Protein AF-A0A2V9WY66-F1 (afdb_monomer_lite)

Secondary structure (DSSP, 8-state):
--STTTTHHHHHGGG-----------PPPPHHHHHHHHH-HHHHHHHHHHHHHHHTTPPP---GGG-SSHHHHHHHHHHHHHHHHHHHHHHHHHHS-S-S--

Foldseek 3Di:
DPVVVVVVVVVVVVPDDDDDDPDPDPDPQDPVNVVVLVPQPLLQQLLVVLLVCLVVVHDDDQPLVVDDDPVSSVSSPNNNVVNNVVNVVVVVVVPDPPPPDD

Structure (mmCIF, N/CA/C/O backbone):
data_AF-A0A2V9WY66-F1
#
_entry.id   AF-A0A2V9WY66-F1
#
loop_
_atom_site.group_PDB
_atom_site.id
_atom_site.type_symbol
_atom_site.label_atom_id
_atom_site.label_alt_id
_atom_site.label_comp_id
_atom_site.label_asym_id
_atom_site.label_entity_id
_atom_site.label_seq_id
_atom_site.pdbx_PDB_ins_code
_atom_site.Cartn_x
_atom_site.Cartn_y
_atom_site.Cartn_z
_atom_site.occupancy
_atom_site.B_iso_or_equiv
_atom_site.auth_seq_id
_atom_site.auth_comp_id
_atom_site.auth_asym_id
_atom_site.auth_atom_id
_atom_site.pdbx_PDB_model_num
ATOM 1 N N . MET A 1 1 ? -25.446 -36.650 -15.599 1.00 51.56 1 MET A N 1
ATOM 2 C CA . MET A 1 1 ? -24.555 -35.800 -14.778 1.00 51.56 1 MET A CA 1
ATOM 3 C C . MET A 1 1 ? -23.085 -35.973 -15.192 1.00 51.56 1 MET A C 1
ATOM 5 O O . MET A 1 1 ? -22.317 -36.588 -14.477 1.00 51.56 1 MET A O 1
ATOM 9 N N . LYS A 1 2 ? -22.694 -35.490 -16.382 1.00 47.44 2 LYS A N 1
ATOM 10 C CA . LYS A 1 2 ? -21.293 -35.531 -16.880 1.00 47.44 2 LYS A CA 1
ATOM 11 C C . LYS A 1 2 ? -20.842 -34.230 -17.572 1.00 47.44 2 LYS A C 1
ATOM 13 O O . LYS A 1 2 ? -19.680 -34.079 -17.905 1.00 47.44 2 LYS A O 1
ATOM 18 N N . ARG A 1 3 ? -21.762 -33.274 -17.752 1.00 51.31 3 ARG A N 1
ATOM 19 C CA . ARG A 1 3 ? -21.554 -31.998 -18.471 1.00 51.31 3 ARG A CA 1
ATOM 20 C C . ARG A 1 3 ? -21.228 -30.835 -17.530 1.00 51.31 3 ARG A C 1
ATOM 22 O O . ARG A 1 3 ? -20.717 -29.815 -17.958 1.00 51.31 3 ARG A O 1
ATOM 29 N N . LEU A 1 4 ? -21.517 -31.016 -16.239 1.00 50.62 4 LEU A N 1
ATOM 30 C CA . LEU A 1 4 ? -21.264 -30.028 -15.189 1.00 50.62 4 LEU A CA 1
ATOM 31 C C . LEU A 1 4 ? -19.793 -30.029 -14.734 1.00 50.62 4 LEU A C 1
ATOM 33 O O . LEU A 1 4 ? -19.335 -29.078 -14.116 1.00 50.62 4 LEU A O 1
ATOM 37 N N . SER A 1 5 ? -19.044 -31.081 -15.084 1.00 54.44 5 SER A N 1
ATOM 38 C CA . SER A 1 5 ? -17.638 -31.257 -14.707 1.00 54.44 5 SER A CA 1
ATOM 39 C C . SER A 1 5 ? -16.678 -30.357 -15.490 1.00 54.44 5 SER A C 1
ATOM 41 O O . SER A 1 5 ? -15.550 -30.171 -15.051 1.00 54.44 5 SER A O 1
ATOM 43 N N . TRP A 1 6 ? -17.095 -29.799 -16.631 1.00 54.22 6 T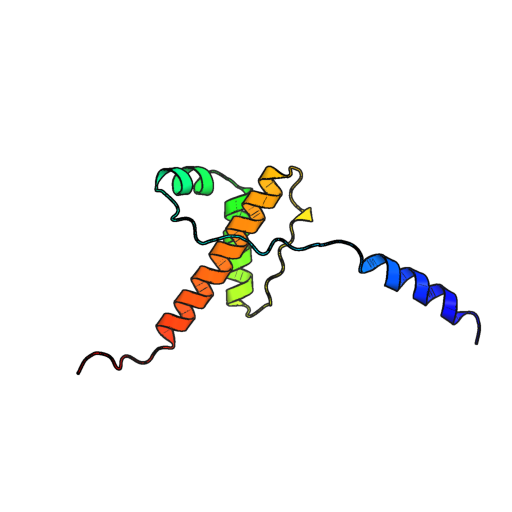RP A N 1
ATOM 44 C CA . TRP A 1 6 ? -16.230 -28.945 -17.457 1.00 54.22 6 TRP A CA 1
ATOM 45 C C . TRP A 1 6 ? -16.106 -27.511 -16.933 1.00 54.22 6 TRP A C 1
ATOM 47 O O . TRP A 1 6 ? -15.073 -26.880 -17.126 1.00 54.22 6 TRP A O 1
ATOM 57 N N . PHE A 1 7 ? -17.108 -27.006 -16.208 1.00 49.72 7 PHE A N 1
ATOM 58 C CA . PHE A 1 7 ? -17.061 -25.649 -15.652 1.00 49.72 7 PHE A CA 1
ATOM 59 C C . PHE A 1 7 ? -16.209 -25.548 -14.377 1.00 49.72 7 PHE A C 1
ATOM 61 O O . PHE A 1 7 ? -15.728 -24.467 -14.045 1.00 49.72 7 PHE A O 1
ATOM 68 N N . ALA A 1 8 ? -15.964 -26.667 -13.688 1.00 51.16 8 ALA A N 1
ATOM 69 C CA . ALA A 1 8 ? -15.150 -26.692 -12.473 1.00 51.16 8 ALA A CA 1
ATOM 70 C C . ALA A 1 8 ? -13.659 -26.406 -12.748 1.00 51.16 8 ALA A C 1
ATOM 72 O O . ALA A 1 8 ? -12.982 -25.812 -11.910 1.00 51.16 8 ALA A O 1
ATOM 73 N N . SER A 1 9 ? -13.152 -26.756 -13.935 1.00 52.25 9 SER A N 1
ATOM 74 C CA . SER A 1 9 ? -11.739 -26.551 -14.283 1.00 52.25 9 SER A CA 1
ATOM 75 C C . SER A 1 9 ? -11.376 -25.085 -14.548 1.00 52.25 9 SER A C 1
ATOM 77 O O . SER A 1 9 ? -10.221 -24.712 -14.365 1.00 52.25 9 SER A O 1
ATOM 79 N N . VAL A 1 10 ? -12.341 -24.233 -14.915 1.00 54.19 10 VAL A N 1
ATOM 80 C CA . VAL A 1 10 ? -12.084 -22.801 -15.170 1.00 54.19 10 VAL A CA 1
ATOM 81 C C . VAL A 1 10 ? -11.978 -22.008 -13.862 1.00 54.19 10 VAL A C 1
ATOM 83 O O . VAL A 1 10 ? -11.169 -21.090 -13.760 1.00 54.19 10 VAL A O 1
ATOM 86 N N . ILE A 1 11 ? -12.731 -22.394 -12.827 1.00 54.34 11 ILE A N 1
ATOM 87 C CA . ILE A 1 11 ? -12.726 -21.698 -11.527 1.00 54.34 11 ILE A CA 1
ATOM 88 C C . ILE A 1 11 ? -11.428 -21.980 -10.749 1.00 54.34 11 ILE A C 1
ATOM 90 O O . ILE A 1 11 ? -10.918 -21.102 -10.056 1.00 54.34 11 ILE A O 1
ATOM 94 N N . ALA A 1 12 ? -10.841 -23.170 -10.910 1.00 53.72 12 ALA A N 1
ATOM 95 C CA . ALA A 1 12 ? -9.612 -23.553 -10.214 1.00 53.72 12 ALA A CA 1
ATOM 96 C C . ALA A 1 12 ? -8.349 -22.827 -10.723 1.00 53.72 12 ALA A C 1
ATOM 98 O O . ALA A 1 12 ? -7.385 -22.690 -9.972 1.00 53.72 12 ALA A O 1
ATOM 99 N N . LEU A 1 13 ? -8.347 -22.316 -11.962 1.00 50.03 13 LEU A N 1
ATOM 100 C CA . LEU A 1 13 ? -7.177 -21.640 -12.541 1.00 50.03 13 LEU A CA 1
ATOM 101 C C . LEU A 1 13 ? -7.091 -20.140 -12.185 1.00 50.03 13 LEU A C 1
ATOM 103 O O . LEU A 1 13 ? -6.052 -19.523 -12.392 1.00 50.03 13 LEU A O 1
ATOM 107 N N . ALA A 1 14 ? -8.147 -19.549 -11.615 1.00 50.34 14 ALA A N 1
ATOM 108 C CA . ALA A 1 14 ? -8.180 -18.127 -11.248 1.00 50.34 14 ALA A CA 1
ATOM 109 C C . ALA A 1 14 ? -7.698 -17.829 -9.810 1.00 50.34 14 ALA A C 1
ATOM 111 O O . ALA A 1 14 ? -7.670 -16.671 -9.398 1.00 50.34 14 ALA A O 1
ATOM 112 N N . LEU A 1 15 ? -7.318 -18.855 -9.038 1.00 55.47 15 LEU A N 1
ATOM 113 C CA . LEU A 1 15 ? -6.879 -18.727 -7.637 1.00 55.47 15 LEU A CA 1
ATOM 114 C C . LEU A 1 15 ? -5.356 -18.849 -7.456 1.00 55.47 15 LEU A C 1
ATOM 116 O O . LEU A 1 15 ? -4.854 -18.835 -6.332 1.00 55.47 15 LEU A O 1
ATOM 120 N N . GLY A 1 16 ? -4.608 -18.958 -8.554 1.00 51.81 16 GLY A N 1
ATOM 121 C CA . GLY A 1 16 ? -3.156 -19.059 -8.533 1.00 51.81 16 GLY A CA 1
ATOM 122 C C . GLY A 1 16 ? -2.473 -17.698 -8.639 1.00 51.81 16 GLY A C 1
ATOM 123 O O . GLY A 1 16 ? -2.725 -16.948 -9.571 1.00 51.81 16 GLY A O 1
ATOM 124 N N . MET A 1 17 ? -1.526 -17.455 -7.733 1.00 55.50 17 MET A N 1
ATOM 125 C CA . MET A 1 17 ? -0.487 -16.414 -7.777 1.00 55.50 17 MET A CA 1
ATOM 126 C C . MET A 1 17 ? -0.857 -15.010 -7.281 1.00 55.50 17 MET A C 1
ATOM 128 O O . MET A 1 17 ? -1.164 -14.076 -8.016 1.00 55.50 17 MET A O 1
ATOM 132 N N . GLY A 1 18 ? -0.616 -14.843 -5.981 1.00 45.59 18 GLY A N 1
ATOM 133 C CA . GLY A 1 18 ? -0.298 -13.570 -5.351 1.00 45.59 18 GLY A CA 1
ATOM 134 C C . GLY A 1 18 ? 0.427 -13.798 -4.030 1.00 45.59 18 GLY A C 1
ATOM 135 O O . GLY A 1 18 ? -0.072 -13.409 -2.983 1.00 45.59 18 GLY A O 1
ATO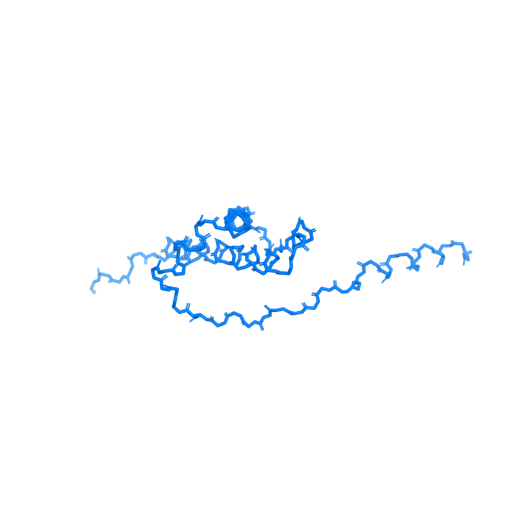M 136 N N . THR A 1 19 ? 1.563 -14.494 -4.088 1.00 52.47 19 THR A N 1
ATOM 137 C CA . THR A 1 19 ? 2.451 -14.814 -2.965 1.00 52.47 19 THR A CA 1
ATOM 138 C C . THR A 1 19 ? 2.843 -13.598 -2.124 1.00 52.47 19 THR A C 1
ATOM 140 O O . THR A 1 19 ? 2.981 -12.475 -2.616 1.00 52.47 19 THR A O 1
ATOM 143 N N . ALA A 1 20 ? 3.026 -13.908 -0.841 1.00 54.94 20 ALA A N 1
ATOM 144 C CA . ALA A 1 20 ? 3.489 -13.110 0.281 1.00 54.94 20 ALA A CA 1
ATOM 145 C C . ALA A 1 20 ? 4.395 -11.912 -0.044 1.00 54.94 20 ALA A C 1
ATOM 147 O O . ALA A 1 20 ? 5.392 -12.007 -0.757 1.00 54.94 20 ALA A O 1
ATOM 148 N N . SER A 1 21 ? 4.112 -10.795 0.618 1.00 44.16 21 SER A N 1
ATOM 149 C CA . SER A 1 21 ? 5.128 -9.808 0.989 1.00 44.16 21 SER A CA 1
ATOM 150 C C . SER A 1 21 ? 4.799 -9.282 2.384 1.00 44.16 21 SER A C 1
ATOM 152 O O . SER A 1 21 ? 4.547 -8.104 2.586 1.00 44.16 21 SER A O 1
ATOM 154 N N . MET A 1 22 ? 4.742 -10.190 3.360 1.00 52.84 22 MET A N 1
ATOM 155 C CA . MET A 1 22 ? 4.857 -9.810 4.765 1.00 52.84 22 MET A CA 1
ATOM 156 C C . MET A 1 22 ? 6.345 -9.758 5.080 1.00 52.84 22 MET A C 1
ATOM 158 O O . MET A 1 22 ? 6.940 -10.808 5.278 1.00 52.84 22 MET A O 1
ATOM 162 N N . LEU A 1 23 ? 6.933 -8.562 5.026 1.00 50.12 23 LEU A N 1
ATOM 163 C CA . LEU A 1 23 ? 8.135 -8.141 5.766 1.00 50.12 23 LEU A CA 1
ATOM 164 C C . LEU A 1 23 ? 8.452 -6.677 5.396 1.00 50.12 23 LEU A C 1
ATOM 166 O O . LEU A 1 23 ? 9.529 -6.353 4.908 1.00 50.12 23 LEU A O 1
ATOM 170 N N . HIS A 1 24 ? 7.510 -5.762 5.633 1.00 49.81 24 HIS A N 1
ATOM 171 C CA . HIS A 1 24 ? 7.871 -4.355 5.820 1.00 49.81 24 HIS A CA 1
ATOM 172 C C . HIS A 1 24 ? 8.062 -4.139 7.316 1.00 49.81 24 HIS A C 1
ATOM 174 O O . HIS A 1 24 ? 7.114 -3.847 8.042 1.00 49.81 24 HIS A O 1
ATOM 180 N N . GLY A 1 25 ? 9.293 -4.381 7.774 1.00 47.16 25 GLY A N 1
ATOM 181 C CA . GLY A 1 25 ? 9.739 -3.911 9.078 1.00 47.16 25 GLY A CA 1
ATOM 182 C C . GLY A 1 25 ? 9.622 -2.393 9.122 1.00 47.16 25 GLY A C 1
ATOM 183 O O . GLY A 1 25 ? 9.903 -1.731 8.119 1.00 47.16 25 GLY A O 1
ATOM 184 N N . ASP A 1 26 ? 9.181 -1.868 10.263 1.00 50.09 26 ASP A N 1
ATOM 185 C CA . ASP A 1 26 ? 9.036 -0.438 10.525 1.00 50.09 26 ASP A CA 1
ATOM 186 C C . ASP A 1 26 ? 10.405 0.247 10.430 1.00 50.09 26 ASP A C 1
ATOM 188 O O . ASP A 1 26 ? 11.117 0.448 11.413 1.00 50.09 26 ASP A O 1
ATOM 192 N N . ARG A 1 27 ? 10.825 0.569 9.205 1.00 58.41 27 ARG A N 1
ATOM 193 C CA . ARG A 1 27 ? 11.962 1.448 8.975 1.00 58.41 27 ARG A CA 1
ATOM 194 C C . ARG A 1 27 ? 11.502 2.871 9.282 1.00 58.41 27 ARG A C 1
ATOM 196 O O . ARG A 1 27 ? 10.509 3.308 8.695 1.00 58.41 27 ARG A O 1
ATOM 203 N N . PRO A 1 28 ? 12.204 3.609 10.157 1.00 56.91 28 PRO A N 1
ATOM 204 C CA . PRO A 1 28 ? 11.905 5.014 10.374 1.00 56.91 28 PRO A CA 1
ATOM 205 C C . PRO A 1 28 ? 12.097 5.763 9.051 1.00 56.91 28 PRO A C 1
ATOM 207 O O . PRO A 1 28 ? 13.191 5.788 8.490 1.00 56.91 28 PRO A O 1
ATOM 210 N N . VAL A 1 29 ? 11.007 6.324 8.526 1.00 61.34 29 VAL A N 1
ATOM 211 C CA . VAL A 1 29 ? 11.004 7.073 7.265 1.00 61.34 29 VAL A CA 1
ATOM 212 C C . VAL A 1 29 ? 11.716 8.404 7.500 1.00 61.34 29 VAL A C 1
ATOM 214 O O . VAL A 1 29 ? 11.266 9.208 8.319 1.00 61.34 29 VAL A O 1
ATOM 217 N N . THR A 1 30 ? 1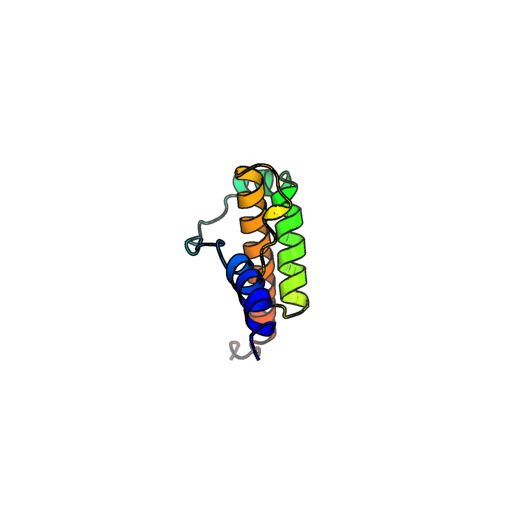2.830 8.653 6.808 1.00 69.62 30 THR A N 1
ATOM 218 C CA . THR A 1 30 ? 13.568 9.917 6.961 1.00 69.62 30 THR A CA 1
ATOM 219 C C . THR A 1 30 ? 12.880 11.055 6.200 1.00 69.62 30 THR A C 1
ATOM 221 O O . THR A 1 30 ? 12.078 10.834 5.291 1.00 69.62 30 THR A O 1
ATOM 224 N N . ALA A 1 31 ? 13.199 12.312 6.530 1.00 63.84 31 ALA A N 1
ATOM 225 C CA . ALA A 1 31 ? 12.647 13.478 5.830 1.00 63.84 31 ALA A CA 1
ATOM 226 C C . ALA A 1 31 ? 12.897 13.436 4.307 1.00 63.84 31 ALA A C 1
ATOM 228 O O . ALA A 1 31 ? 12.030 13.827 3.529 1.00 63.84 31 ALA A O 1
ATOM 229 N N . LYS A 1 32 ? 14.042 12.895 3.873 1.00 62.09 32 LYS A N 1
ATOM 230 C CA . LYS A 1 32 ? 14.387 12.730 2.453 1.00 62.09 32 LYS A CA 1
ATOM 231 C C . LYS A 1 32 ? 13.520 11.670 1.765 1.00 62.09 32 LYS A C 1
ATOM 233 O O . LYS A 1 32 ? 13.080 11.884 0.637 1.00 62.09 32 LYS A O 1
ATOM 238 N N . ASP A 1 33 ? 13.217 10.578 2.465 1.00 64.75 33 ASP A N 1
ATOM 239 C CA . ASP A 1 33 ? 12.332 9.521 1.963 1.00 64.75 33 ASP A CA 1
ATOM 240 C C . ASP A 1 33 ? 10.896 10.031 1.807 1.00 64.75 33 ASP A C 1
ATOM 242 O O . ASP A 1 33 ? 10.236 9.716 0.820 1.00 64.75 33 ASP A O 1
ATOM 246 N N . ASN A 1 34 ? 10.434 10.889 2.724 1.00 68.56 34 ASN A N 1
ATOM 247 C CA . ASN A 1 34 ? 9.114 11.517 2.629 1.00 68.56 34 ASN A CA 1
ATOM 248 C C . ASN A 1 34 ? 8.988 12.426 1.391 1.00 68.56 34 ASN A C 1
ATOM 250 O O . ASN A 1 34 ? 7.951 12.405 0.727 1.00 68.56 34 ASN A O 1
ATOM 254 N N . VAL A 1 35 ? 10.029 13.192 1.036 1.00 72.19 35 VAL A N 1
ATOM 255 C CA . VAL A 1 35 ? 10.014 14.051 -0.168 1.00 72.19 35 VAL A CA 1
ATOM 256 C C . VAL A 1 35 ? 9.970 13.207 -1.445 1.00 72.19 35 VAL A C 1
ATOM 258 O O . VAL A 1 35 ? 9.145 13.465 -2.322 1.00 72.19 35 VAL A O 1
ATOM 261 N N . ALA A 1 36 ? 10.794 12.158 -1.533 1.00 73.94 36 ALA A N 1
ATOM 262 C CA . ALA A 1 36 ? 10.801 11.248 -2.680 1.00 73.94 36 ALA A CA 1
ATOM 263 C C . ALA A 1 36 ? 9.471 10.482 -2.829 1.00 73.94 36 ALA A C 1
ATOM 265 O O . ALA A 1 36 ? 8.957 10.337 -3.937 1.00 73.94 36 ALA A O 1
ATOM 266 N N . GLN A 1 37 ? 8.875 10.048 -1.715 1.00 76.00 37 GLN A N 1
ATOM 267 C CA . GLN A 1 37 ? 7.558 9.402 -1.690 1.00 76.00 37 GLN A CA 1
ATOM 268 C C . GLN A 1 37 ? 6.432 10.360 -2.105 1.00 76.00 37 GLN A C 1
ATOM 270 O O . GLN A 1 37 ? 5.531 9.964 -2.839 1.00 76.00 37 GLN A O 1
ATOM 275 N N . THR A 1 38 ? 6.497 11.632 -1.697 1.00 73.38 38 THR A N 1
ATOM 276 C CA . THR A 1 38 ? 5.492 12.650 -2.057 1.00 73.38 38 THR A CA 1
ATOM 277 C C . THR A 1 38 ? 5.509 12.978 -3.553 1.00 73.38 38 THR A C 1
ATOM 279 O O . THR A 1 38 ? 4.462 13.262 -4.136 1.00 73.38 38 THR A O 1
ATOM 282 N N . ALA A 1 39 ? 6.677 12.904 -4.195 1.00 82.94 39 ALA A N 1
ATOM 283 C CA . ALA A 1 39 ? 6.816 13.084 -5.640 1.00 82.94 39 ALA A CA 1
ATOM 284 C C . ALA A 1 39 ? 6.412 11.838 -6.457 1.00 82.94 39 ALA A C 1
ATOM 286 O O . ALA A 1 39 ? 6.180 11.943 -7.660 1.00 82.94 39 ALA A O 1
ATOM 287 N N . ASN A 1 40 ? 6.304 10.665 -5.827 1.00 88.31 40 ASN A N 1
ATOM 288 C CA . ASN A 1 40 ? 5.972 9.411 -6.495 1.00 88.31 40 ASN A CA 1
ATOM 289 C C . ASN A 1 40 ? 4.444 9.240 -6.627 1.00 88.31 40 ASN A C 1
ATOM 291 O O . ASN A 1 40 ? 3.728 9.056 -5.639 1.00 88.31 40 ASN A O 1
ATOM 295 N N . GLY A 1 41 ? 3.940 9.276 -7.866 1.00 92.69 41 GLY A N 1
ATOM 296 C CA . GLY A 1 41 ? 2.508 9.139 -8.160 1.00 92.69 41 GLY A CA 1
ATOM 297 C C . GLY A 1 41 ? 1.918 7.802 -7.702 1.00 92.69 41 GLY A C 1
ATOM 298 O O . GLY A 1 41 ? 0.853 7.782 -7.089 1.00 92.69 41 GLY A O 1
ATOM 299 N N . ALA A 1 42 ? 2.644 6.697 -7.899 1.00 94.38 42 ALA A N 1
ATOM 300 C CA . ALA A 1 42 ? 2.198 5.377 -7.469 1.00 94.38 42 ALA A CA 1
ATOM 301 C C . ALA A 1 42 ? 2.065 5.290 -5.946 1.00 94.38 42 ALA A C 1
ATOM 303 O O . ALA A 1 42 ? 1.070 4.774 -5.434 1.00 94.38 42 ALA A O 1
ATOM 304 N N . PHE A 1 43 ? 3.027 5.856 -5.213 1.00 94.62 43 PHE A N 1
ATOM 305 C CA . PHE A 1 43 ? 2.966 5.929 -3.755 1.00 94.62 43 PHE A CA 1
ATOM 306 C C . PHE A 1 43 ? 1.751 6.727 -3.268 1.00 94.62 43 PHE A C 1
ATOM 308 O O . PHE A 1 43 ? 1.019 6.259 -2.396 1.00 94.62 43 PHE A O 1
ATOM 315 N N . ARG A 1 44 ? 1.503 7.907 -3.847 1.00 94.38 44 ARG A N 1
ATOM 316 C CA . ARG A 1 44 ? 0.363 8.760 -3.478 1.00 94.38 44 ARG A CA 1
ATOM 317 C C . ARG A 1 44 ? -0.984 8.087 -3.718 1.00 94.38 44 ARG A C 1
ATOM 319 O O . ARG A 1 44 ? -1.855 8.138 -2.851 1.00 94.38 44 ARG A O 1
ATOM 326 N N . ASP A 1 45 ? -1.142 7.448 -4.870 1.00 94.88 45 ASP A N 1
ATOM 327 C CA . ASP A 1 45 ? -2.365 6.721 -5.205 1.00 94.88 45 ASP A CA 1
ATOM 328 C C . ASP A 1 45 ? -2.577 5.541 -4.254 1.00 94.88 45 ASP A C 1
ATOM 330 O O . ASP A 1 45 ? -3.692 5.307 -3.781 1.00 94.88 45 ASP A O 1
ATOM 334 N N . GLY A 1 46 ? -1.493 4.832 -3.923 1.00 95.44 46 GLY A N 1
ATOM 335 C CA . GLY A 1 46 ? -1.490 3.799 -2.895 1.00 95.44 46 GLY A CA 1
ATOM 336 C C . GLY A 1 46 ? -1.989 4.348 -1.566 1.00 95.44 46 GLY A C 1
ATOM 337 O O . GLY A 1 46 ? -2.963 3.831 -1.024 1.00 95.44 46 GLY A O 1
ATOM 338 N N . LEU A 1 47 ? -1.376 5.430 -1.080 1.00 96.19 47 LEU A N 1
ATOM 339 C CA . LEU A 1 47 ? -1.707 6.082 0.189 1.00 96.19 47 LEU A CA 1
ATOM 340 C C . LEU A 1 47 ? -3.190 6.446 0.286 1.00 96.19 47 LEU A C 1
ATOM 342 O O . LEU A 1 47 ? -3.845 6.125 1.281 1.00 96.19 47 LEU A O 1
ATOM 346 N N . TYR A 1 48 ? -3.732 7.057 -0.768 1.00 95.62 48 TYR A N 1
ATOM 347 C CA . TYR A 1 48 ? -5.142 7.423 -0.832 1.00 95.62 48 TYR A CA 1
ATOM 348 C C . TYR A 1 48 ? -6.061 6.196 -0.789 1.00 95.62 48 TYR A C 1
ATOM 350 O O . TYR A 1 48 ? -6.977 6.135 0.032 1.00 95.62 48 TYR A O 1
ATOM 358 N N . LEU A 1 49 ? -5.807 5.191 -1.634 1.00 96.12 49 LEU A N 1
ATOM 359 C CA . LEU A 1 49 ? -6.648 3.992 -1.691 1.00 96.12 49 LEU A CA 1
ATOM 360 C C . LEU A 1 49 ? -6.553 3.144 -0.417 1.00 96.12 49 LEU A C 1
ATOM 362 O O . LEU A 1 49 ? -7.556 2.565 -0.001 1.00 96.12 49 LEU A O 1
ATOM 366 N N . GLY A 1 50 ? -5.382 3.101 0.220 1.00 95.94 50 GLY A N 1
ATOM 367 C CA . GLY A 1 50 ? -5.176 2.441 1.507 1.00 95.94 50 GLY A CA 1
ATOM 368 C C . GLY A 1 50 ? -6.003 3.081 2.615 1.00 95.94 50 GLY A C 1
ATOM 369 O O . GLY A 1 50 ? -6.738 2.384 3.318 1.00 95.94 50 GLY A O 1
ATOM 370 N N . ARG A 1 51 ? -5.958 4.417 2.721 1.00 96.56 51 ARG A N 1
ATOM 371 C CA . ARG A 1 51 ? -6.805 5.164 3.659 1.00 96.56 51 ARG A CA 1
ATOM 372 C C . ARG A 1 51 ? -8.288 4.931 3.363 1.00 96.56 51 ARG A C 1
ATOM 374 O O . ARG A 1 51 ? -9.023 4.572 4.274 1.00 96.56 51 ARG A O 1
ATOM 381 N N . LEU A 1 52 ? -8.717 5.044 2.106 1.00 96.56 52 LEU A N 1
ATOM 382 C CA . LEU A 1 52 ? -10.118 4.848 1.715 1.00 96.56 52 LEU A CA 1
ATOM 383 C C . LEU A 1 52 ? -10.634 3.435 2.043 1.00 96.56 52 LEU A C 1
ATOM 385 O O . LEU A 1 52 ? -11.784 3.264 2.452 1.00 96.56 52 LEU A O 1
ATOM 389 N N . ALA A 1 53 ? -9.799 2.408 1.875 1.00 95.75 53 ALA A N 1
ATOM 390 C CA . ALA A 1 53 ? -10.151 1.043 2.252 1.00 95.75 53 ALA A CA 1
ATOM 391 C C . ALA A 1 53 ? -10.352 0.908 3.768 1.00 95.75 53 ALA A C 1
ATOM 393 O O . ALA A 1 53 ? -11.360 0.344 4.197 1.00 95.75 53 ALA A O 1
ATOM 394 N N . ALA A 1 54 ? -9.445 1.477 4.570 1.00 95.31 54 ALA A N 1
ATOM 395 C CA . ALA A 1 54 ? -9.588 1.508 6.023 1.00 95.31 54 ALA A CA 1
ATOM 396 C C . ALA A 1 54 ? -10.827 2.313 6.450 1.00 95.31 54 ALA A C 1
ATOM 398 O O . ALA A 1 54 ? -11.572 1.875 7.329 1.00 95.31 54 ALA A O 1
ATOM 399 N N . GLU A 1 55 ? -11.105 3.447 5.797 1.00 95.25 55 GLU A N 1
ATOM 400 C CA . GLU A 1 55 ? -12.286 4.279 6.056 1.00 95.25 55 GLU A CA 1
ATOM 401 C C . GLU A 1 55 ? -13.568 3.464 5.903 1.00 95.25 55 GLU A C 1
ATOM 403 O O . GLU A 1 55 ? -14.417 3.475 6.794 1.00 95.25 55 GLU A O 1
ATOM 408 N N . ARG A 1 56 ? -13.652 2.685 4.822 1.00 95.25 56 ARG A N 1
ATOM 409 C CA . ARG A 1 56 ? -14.793 1.821 4.498 1.00 95.25 56 ARG A CA 1
ATOM 410 C C . ARG A 1 56 ? -14.831 0.505 5.284 1.00 95.25 56 ARG A C 1
ATOM 412 O O . ARG A 1 56 ? -15.753 -0.276 5.077 1.00 95.25 56 ARG A O 1
ATOM 419 N N . GLY A 1 57 ? -13.841 0.228 6.137 1.00 92.94 57 GLY A N 1
ATOM 420 C CA . GLY A 1 57 ? -13.742 -1.039 6.872 1.00 92.94 57 GLY A CA 1
ATOM 421 C C . GLY A 1 57 ? -13.512 -2.256 5.969 1.00 92.94 57 GLY A C 1
ATOM 422 O O . GLY A 1 57 ? -13.855 -3.378 6.333 1.00 92.94 57 GLY A O 1
ATOM 423 N N . ILE A 1 58 ? -12.963 -2.045 4.770 1.00 92.00 58 ILE A N 1
ATOM 424 C CA . ILE A 1 58 ? -12.681 -3.109 3.806 1.00 92.00 58 ILE A CA 1
ATOM 425 C C . ILE A 1 58 ? -11.334 -3.737 4.163 1.00 92.00 58 ILE A C 1
ATOM 427 O O . ILE A 1 58 ? -10.361 -3.026 4.403 1.00 92.00 58 ILE A O 1
ATOM 431 N N . ALA A 1 59 ? -11.255 -5.069 4.136 1.00 90.38 59 ALA A N 1
ATOM 432 C CA . ALA A 1 59 ? -9.993 -5.776 4.332 1.00 90.38 59 ALA A CA 1
ATOM 433 C C . ALA A 1 59 ? -8.903 -5.288 3.344 1.00 90.38 59 ALA A C 1
ATOM 435 O O . ALA A 1 59 ? -9.222 -4.984 2.190 1.00 90.38 59 ALA A O 1
ATOM 436 N N . PRO A 1 60 ? -7.616 -5.243 3.743 1.00 90.44 60 PRO A N 1
ATOM 437 C CA . PRO A 1 60 ? -6.532 -4.787 2.873 1.00 90.44 60 PRO A CA 1
ATOM 438 C C . PRO A 1 60 ? -6.477 -5.563 1.551 1.00 90.44 60 PRO A C 1
ATOM 440 O O . PRO A 1 60 ? -6.294 -6.780 1.544 1.00 90.44 60 PRO A O 1
ATOM 443 N N . ARG A 1 61 ? -6.616 -4.865 0.416 1.00 92.06 61 ARG A N 1
ATOM 444 C CA . ARG A 1 61 ? -6.547 -5.449 -0.932 1.00 92.06 61 ARG A CA 1
ATOM 445 C C . ARG A 1 61 ? -5.752 -4.534 -1.859 1.00 92.06 61 ARG A C 1
ATOM 447 O O . ARG A 1 61 ? -6.288 -3.598 -2.444 1.00 92.06 61 ARG A O 1
ATOM 454 N N . VAL A 1 62 ? -4.464 -4.826 -2.015 1.00 90.75 62 VAL A N 1
ATOM 455 C CA . VAL A 1 62 ? -3.549 -4.019 -2.834 1.00 90.75 62 VAL A CA 1
ATOM 456 C C . VAL A 1 62 ? -3.689 -4.384 -4.318 1.00 90.75 62 VAL A C 1
ATOM 458 O O . VAL A 1 62 ? -3.230 -5.437 -4.763 1.00 90.75 62 VAL A O 1
ATOM 461 N N . ALA A 1 63 ? -4.286 -3.497 -5.116 1.00 87.25 63 ALA A N 1
ATOM 462 C CA . ALA A 1 63 ? -4.472 -3.676 -6.561 1.00 87.25 63 ALA A CA 1
ATOM 463 C C . ALA A 1 63 ? -3.198 -3.358 -7.380 1.00 87.25 63 ALA A C 1
ATOM 465 O O . ALA A 1 63 ? -3.178 -2.448 -8.207 1.00 87.25 63 ALA A O 1
ATOM 466 N N . ARG A 1 64 ? -2.120 -4.127 -7.165 1.00 85.25 64 ARG A N 1
ATOM 467 C CA . ARG A 1 64 ? -0.794 -3.888 -7.781 1.00 85.25 64 ARG A CA 1
ATOM 468 C C . ARG A 1 64 ? -0.798 -3.907 -9.317 1.00 85.25 64 ARG A C 1
ATOM 470 O O . ARG A 1 64 ? 0.029 -3.242 -9.926 1.00 85.25 64 ARG A O 1
ATOM 477 N N . GLY A 1 65 ? -1.720 -4.637 -9.949 1.00 85.94 65 GLY A N 1
ATOM 478 C CA . GLY A 1 65 ? -1.751 -4.837 -11.407 1.00 85.94 65 GLY A CA 1
ATOM 479 C C . GLY A 1 65 ? -1.964 -3.574 -12.253 1.00 85.94 65 GLY A C 1
ATOM 480 O O . GLY A 1 65 ? -1.764 -3.626 -13.459 1.00 85.94 65 GLY A O 1
ATOM 481 N N . ARG A 1 66 ? -2.336 -2.440 -11.642 1.00 86.12 66 ARG A N 1
ATOM 482 C CA . ARG A 1 66 ? -2.461 -1.144 -12.332 1.00 86.12 66 ARG A CA 1
ATOM 483 C C . ARG A 1 66 ? -1.105 -0.545 -12.737 1.00 86.12 66 ARG A C 1
ATOM 485 O O . ARG A 1 66 ? -1.063 0.243 -13.675 1.00 86.12 66 ARG A O 1
ATOM 492 N N . TRP A 1 67 ? -0.019 -0.897 -12.046 1.00 91.62 67 TRP A N 1
ATOM 493 C CA . TRP A 1 67 ? 1.298 -0.282 -12.241 1.00 91.62 67 TRP A CA 1
ATOM 494 C C . TRP A 1 67 ? 2.220 -1.153 -13.098 1.00 91.62 67 TRP A C 1
ATOM 496 O O . TRP A 1 67 ? 2.361 -2.359 -12.862 1.00 91.62 67 TRP A O 1
ATOM 506 N N . ALA A 1 68 ? 2.847 -0.530 -14.100 1.00 87.62 68 ALA A N 1
ATOM 507 C CA . ALA A 1 68 ? 3.605 -1.222 -15.142 1.00 87.62 68 ALA A CA 1
ATOM 508 C C . ALA A 1 68 ? 4.967 -1.734 -14.649 1.00 87.62 68 ALA A C 1
ATOM 510 O O . ALA A 1 68 ? 5.314 -2.894 -14.895 1.00 87.62 68 ALA A O 1
ATOM 511 N N . THR A 1 69 ? 5.716 -0.906 -13.919 1.00 94.06 69 THR A N 1
ATOM 512 C CA . THR A 1 69 ? 7.058 -1.245 -13.425 1.00 94.06 69 THR A CA 1
ATOM 513 C C . THR A 1 69 ? 6.995 -1.962 -12.075 1.00 94.06 69 THR A C 1
ATOM 515 O O . THR A 1 69 ? 5.992 -1.903 -11.355 1.00 94.06 69 THR A O 1
ATOM 518 N N . ALA A 1 70 ? 8.055 -2.691 -11.724 1.00 93.25 70 ALA A N 1
ATOM 519 C CA . ALA A 1 70 ? 8.133 -3.342 -10.417 1.00 93.25 70 ALA A CA 1
ATOM 520 C C . ALA A 1 70 ? 8.262 -2.302 -9.291 1.00 93.25 70 ALA A C 1
ATOM 522 O O . ALA A 1 70 ? 7.671 -2.464 -8.223 1.00 93.25 70 ALA A O 1
ATOM 523 N N . GLU A 1 71 ? 8.967 -1.213 -9.574 1.00 91.81 71 GLU A N 1
ATOM 524 C CA . GLU A 1 71 ? 9.226 -0.080 -8.696 1.00 91.81 71 GLU A CA 1
ATOM 525 C C . GLU A 1 71 ? 7.933 0.666 -8.354 1.00 91.81 71 GLU A C 1
ATOM 527 O O . GLU A 1 71 ? 7.664 0.934 -7.180 1.00 91.81 71 GLU A O 1
ATOM 532 N N . ASP A 1 72 ? 7.081 0.934 -9.346 1.00 92.62 72 ASP A N 1
ATOM 533 C CA . ASP A 1 72 ? 5.779 1.571 -9.127 1.00 92.62 72 ASP A CA 1
ATOM 534 C C . ASP A 1 72 ? 4.837 0.646 -8.354 1.00 92.62 72 ASP A C 1
ATOM 536 O O . ASP A 1 72 ? 4.139 1.086 -7.441 1.00 92.62 72 ASP A O 1
ATOM 540 N N . ARG A 1 73 ? 4.853 -0.663 -8.650 1.00 94.88 73 ARG A N 1
ATOM 541 C CA . ARG A 1 73 ? 4.077 -1.656 -7.887 1.00 94.88 73 ARG A CA 1
ATOM 542 C C . ARG A 1 73 ? 4.488 -1.697 -6.417 1.00 94.88 73 ARG A C 1
ATOM 544 O O . ARG A 1 73 ? 3.615 -1.760 -5.546 1.00 94.88 73 ARG A O 1
ATOM 551 N N . ALA A 1 74 ? 5.789 -1.667 -6.136 1.00 93.81 74 ALA A N 1
ATOM 552 C CA . ALA A 1 74 ? 6.315 -1.618 -4.774 1.00 93.81 74 ALA A CA 1
ATOM 553 C C . ALA A 1 74 ? 5.936 -0.302 -4.080 1.00 93.81 74 ALA A C 1
ATOM 555 O O . ALA A 1 74 ? 5.409 -0.325 -2.968 1.00 93.81 74 ALA A O 1
ATOM 556 N N . SER A 1 75 ? 6.108 0.826 -4.771 1.00 94.00 75 SER A N 1
ATOM 557 C CA . SER A 1 75 ? 5.773 2.160 -4.264 1.00 94.00 75 SER A CA 1
ATOM 558 C C . SER A 1 75 ? 4.289 2.286 -3.922 1.00 94.00 75 SER A C 1
ATOM 560 O O . SER A 1 75 ? 3.936 2.738 -2.835 1.00 94.00 75 SER A O 1
ATOM 562 N N . PHE A 1 76 ? 3.411 1.804 -4.802 1.00 95.31 76 PHE A N 1
ATOM 563 C CA . PHE A 1 76 ? 1.975 1.742 -4.554 1.00 95.31 76 PHE A CA 1
ATOM 564 C C . PHE A 1 76 ? 1.623 0.877 -3.346 1.00 95.31 76 PHE A C 1
ATOM 566 O O . PHE A 1 76 ? 0.799 1.269 -2.522 1.00 95.31 76 PHE A O 1
ATOM 573 N N . THR A 1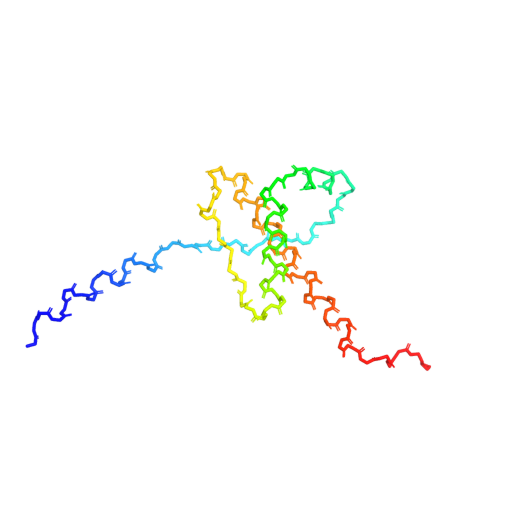 77 ? 2.254 -0.293 -3.223 1.00 95.44 77 THR A N 1
ATOM 574 C CA . THR A 1 77 ? 2.021 -1.203 -2.093 1.00 95.44 77 THR A CA 1
ATOM 575 C C . THR A 1 77 ? 2.416 -0.543 -0.775 1.00 95.44 77 THR A C 1
ATOM 577 O O . THR A 1 77 ? 1.624 -0.541 0.164 1.00 95.44 77 THR A O 1
ATOM 580 N N . ALA A 1 78 ? 3.590 0.091 -0.730 1.00 94.56 78 ALA A N 1
ATOM 581 C CA . ALA A 1 78 ? 4.068 0.808 0.448 1.00 94.56 78 ALA A CA 1
ATOM 582 C C . ALA A 1 78 ? 3.135 1.969 0.835 1.00 94.56 78 ALA A C 1
ATOM 584 O O . ALA A 1 78 ? 2.787 2.115 2.007 1.00 94.56 78 ALA A O 1
ATOM 585 N N . GLY A 1 79 ? 2.681 2.756 -0.148 1.00 94.69 79 GLY A N 1
ATOM 586 C CA . GLY A 1 79 ? 1.697 3.815 0.074 1.00 94.69 79 GLY A CA 1
ATOM 587 C C . GLY A 1 79 ? 0.394 3.265 0.657 1.00 94.69 79 GLY A C 1
ATOM 588 O O . GLY A 1 79 ? -0.071 3.740 1.691 1.00 94.69 79 GLY A O 1
ATOM 589 N N . TYR A 1 80 ? -0.159 2.214 0.045 1.00 96.56 80 TYR A N 1
ATOM 590 C CA . TYR A 1 80 ? -1.402 1.580 0.490 1.00 96.56 80 TYR A CA 1
ATOM 591 C C . TYR A 1 80 ? -1.317 1.071 1.927 1.00 96.56 80 TYR A C 1
ATOM 593 O O . TYR A 1 80 ? -2.196 1.360 2.741 1.00 96.56 80 TYR A O 1
ATOM 601 N N . GLU A 1 81 ? -0.259 0.332 2.260 1.00 95.31 81 GLU A N 1
ATOM 602 C CA . GLU A 1 81 ? -0.061 -0.202 3.609 1.00 95.31 81 GLU A CA 1
ATOM 603 C C . GLU A 1 81 ? 0.051 0.917 4.645 1.00 95.31 81 GLU A C 1
ATOM 605 O O . GLU A 1 81 ? -0.577 0.834 5.703 1.00 95.31 81 GLU A O 1
ATOM 610 N N . ARG A 1 82 ? 0.801 1.979 4.329 1.00 94.88 82 ARG A N 1
ATOM 611 C CA . ARG A 1 82 ? 0.957 3.141 5.207 1.00 94.88 82 ARG A CA 1
ATOM 612 C C . ARG A 1 82 ? -0.382 3.828 5.464 1.00 94.88 82 ARG A C 1
ATOM 614 O O . ARG A 1 82 ? -0.767 3.974 6.620 1.00 94.88 82 ARG A O 1
ATOM 621 N N . GLY A 1 83 ? -1.126 4.170 4.413 1.00 94.50 83 GLY A N 1
ATOM 622 C CA . GLY A 1 83 ? -2.404 4.881 4.540 1.00 94.50 83 GLY A CA 1
ATOM 623 C C . GLY A 1 83 ? -3.464 4.071 5.288 1.00 94.50 83 GLY A C 1
ATOM 624 O O . GLY A 1 83 ? -4.220 4.620 6.091 1.00 94.50 83 GLY A O 1
ATOM 625 N N . TYR A 1 84 ? -3.481 2.751 5.078 1.00 95.62 84 TYR A N 1
ATOM 626 C CA . TYR A 1 84 ? -4.372 1.842 5.795 1.00 95.62 84 TYR A CA 1
ATOM 627 C C . TYR A 1 84 ? -4.039 1.792 7.296 1.00 95.62 84 TYR A C 1
ATOM 629 O O . TYR A 1 84 ? -4.920 1.974 8.139 1.00 95.62 84 TYR A O 1
ATOM 637 N N . LYS A 1 85 ? -2.759 1.588 7.640 1.00 95.06 85 LYS A N 1
ATOM 638 C CA . LYS A 1 85 ? -2.291 1.522 9.034 1.00 95.06 85 LYS A CA 1
ATOM 639 C C . LYS A 1 85 ? -2.480 2.848 9.773 1.00 95.06 85 LYS A C 1
ATOM 641 O O . LYS A 1 85 ? -2.956 2.833 10.903 1.00 95.06 85 LYS A O 1
ATOM 646 N N . GLU A 1 86 ? -2.148 3.978 9.148 1.00 94.25 86 GLU A N 1
ATOM 647 C CA . GLU A 1 86 ? -2.265 5.310 9.758 1.00 94.25 86 GLU A CA 1
ATOM 648 C C . GLU A 1 86 ? -3.705 5.619 10.186 1.00 94.25 86 GLU A C 1
ATOM 650 O O . GLU A 1 86 ? -3.926 6.122 11.289 1.00 94.25 86 GLU A O 1
ATOM 655 N N . LEU A 1 87 ? -4.702 5.277 9.363 1.00 94.06 87 LEU A N 1
ATOM 656 C CA . LEU A 1 87 ? -6.098 5.498 9.734 1.00 94.06 87 LEU A CA 1
ATOM 657 C C . LEU A 1 87 ? -6.547 4.567 10.867 1.00 94.06 87 LEU A C 1
ATOM 659 O O . LEU A 1 87 ? -7.224 5.016 11.791 1.00 94.06 87 LEU A O 1
ATOM 663 N N . LEU A 1 88 ? -6.172 3.285 10.823 1.00 93.50 88 LEU A N 1
ATOM 664 C CA . LEU A 1 88 ? -6.507 2.353 11.902 1.00 93.50 88 LEU A CA 1
ATOM 665 C C . LEU A 1 88 ? -5.868 2.760 13.231 1.00 93.50 88 LEU A C 1
ATOM 667 O O . LEU A 1 88 ? -6.539 2.724 14.259 1.00 93.50 88 LEU A O 1
ATOM 671 N N . ALA A 1 89 ? -4.607 3.195 13.209 1.00 92.12 89 ALA A N 1
ATOM 672 C CA . ALA A 1 89 ? -3.936 3.737 14.384 1.00 92.12 89 ALA A CA 1
ATOM 673 C C . ALA A 1 89 ? -4.663 4.986 14.904 1.00 92.12 89 ALA A C 1
ATOM 675 O O . ALA A 1 89 ? -4.912 5.098 16.100 1.00 92.12 89 ALA A O 1
ATOM 676 N N . SER A 1 90 ? -5.074 5.886 14.004 1.00 91.12 90 SER A N 1
ATOM 677 C CA . SER A 1 90 ? -5.829 7.095 14.364 1.00 91.12 90 SER A CA 1
ATOM 678 C C . SER A 1 90 ? -7.177 6.764 15.019 1.00 91.12 90 SER A C 1
ATOM 680 O O . SER A 1 90 ? -7.539 7.381 16.019 1.00 91.12 90 SER A O 1
ATOM 682 N N . ARG A 1 91 ? -7.906 5.759 14.506 1.00 89.31 91 ARG A N 1
ATOM 683 C CA . ARG A 1 91 ? -9.143 5.252 15.128 1.00 89.31 91 ARG A CA 1
ATOM 684 C C . ARG A 1 91 ? -8.882 4.633 16.495 1.00 89.31 91 ARG A C 1
ATOM 686 O O . ARG A 1 91 ? -9.561 4.979 17.447 1.00 89.31 91 ARG A O 1
ATOM 693 N N . ALA A 1 92 ? -7.853 3.796 16.615 1.00 87.88 92 ALA A N 1
ATOM 694 C CA . ALA A 1 92 ? -7.481 3.185 17.888 1.00 87.88 92 ALA A CA 1
ATOM 695 C C . ALA A 1 92 ? -7.094 4.225 18.958 1.00 87.88 92 ALA A C 1
ATOM 697 O O . ALA A 1 92 ? -7.339 4.002 20.141 1.00 87.88 92 ALA A O 1
ATOM 698 N N . ILE A 1 93 ? -6.496 5.355 18.561 1.00 88.38 93 ILE A N 1
ATOM 699 C CA . ILE A 1 93 ? -6.219 6.483 19.464 1.00 88.38 93 ILE A CA 1
ATOM 700 C C . ILE A 1 93 ? -7.522 7.174 19.877 1.00 88.38 93 ILE A C 1
ATOM 702 O O . ILE A 1 93 ? -7.692 7.463 21.056 1.00 88.38 93 ILE A O 1
ATOM 706 N N . SER A 1 94 ? -8.441 7.403 18.934 1.00 84.69 94 SER A N 1
ATOM 707 C CA . SER A 1 94 ? -9.743 8.019 19.218 1.00 84.69 94 SER A CA 1
ATOM 708 C C . SER A 1 94 ? -10.642 7.152 20.106 1.00 84.69 94 SER A C 1
ATOM 710 O O . SER A 1 94 ? -11.387 7.689 20.920 1.00 84.69 94 SER A O 1
ATOM 712 N N . ASP A 1 95 ? -10.579 5.828 19.956 1.00 81.62 95 ASP A N 1
ATOM 713 C CA . ASP A 1 95 ? -11.400 4.878 20.713 1.00 81.62 95 ASP A CA 1
ATOM 714 C C . ASP A 1 95 ? -10.860 4.621 22.129 1.00 81.62 95 ASP A C 1
ATOM 716 O O . ASP A 1 95 ? -11.582 4.098 22.981 1.00 81.62 95 ASP A O 1
ATOM 720 N N . LYS A 1 96 ? -9.601 4.981 22.422 1.00 73.56 96 LYS A N 1
ATOM 721 C CA . LYS A 1 96 ? -9.072 4.903 23.788 1.00 73.56 96 LYS A CA 1
ATOM 722 C C . LYS A 1 96 ? -9.739 5.986 24.647 1.00 73.56 96 LYS A C 1
ATOM 724 O O . LYS A 1 96 ? -9.495 7.169 24.411 1.00 73.56 96 LYS A O 1
ATOM 729 N N . PRO A 1 97 ? -10.527 5.626 25.679 1.00 59.16 97 PRO A N 1
ATOM 730 C CA . PRO A 1 97 ? -11.071 6.620 26.588 1.00 59.16 97 PRO A CA 1
ATOM 731 C C . PRO A 1 97 ? -9.918 7.319 27.314 1.00 59.16 97 PRO A C 1
ATOM 733 O O . PRO A 1 97 ? -8.961 6.672 27.746 1.00 59.16 97 PRO A O 1
ATOM 736 N N . VAL A 1 98 ? -10.036 8.640 27.452 1.00 63.91 98 VAL A N 1
ATOM 737 C CA . VAL A 1 98 ? -9.166 9.524 28.241 1.00 63.91 98 VAL A CA 1
ATOM 738 C C . VAL A 1 98 ? -9.190 9.071 29.712 1.00 63.91 98 VAL A C 1
ATOM 740 O O . VAL A 1 98 ? -9.925 9.606 30.529 1.00 63.91 98 VAL A O 1
ATOM 743 N N . ARG A 1 99 ? -8.457 8.008 30.054 1.00 58.50 99 ARG A N 1
ATOM 744 C CA . ARG A 1 99 ? -8.307 7.460 31.418 1.00 58.50 99 ARG A CA 1
ATOM 745 C C . ARG A 1 99 ? -6.832 7.300 31.788 1.00 58.50 99 ARG A C 1
ATOM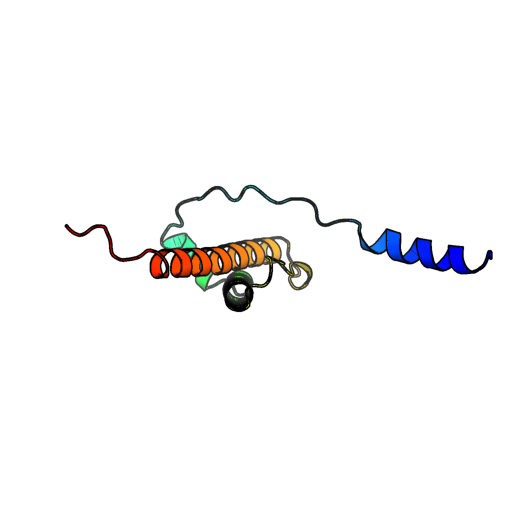 747 O O . ARG A 1 99 ? -6.411 6.250 32.260 1.00 58.50 99 ARG A O 1
ATOM 754 N N . GLN A 1 100 ? -6.020 8.300 31.470 1.00 56.69 100 GLN A N 1
ATOM 755 C CA . GLN A 1 100 ? -4.605 8.346 31.867 1.00 56.69 100 GLN A CA 1
A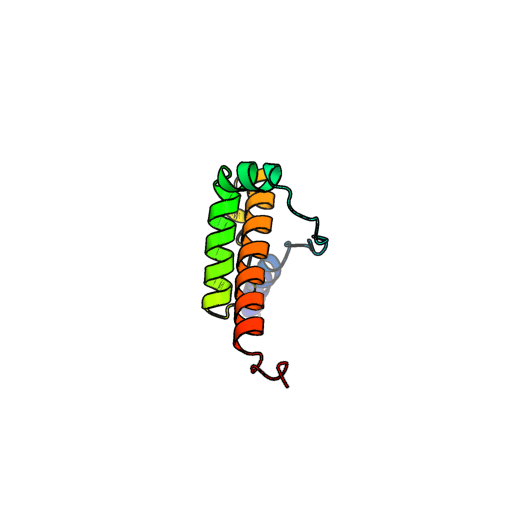TOM 756 C C . GLN A 1 100 ? -4.233 9.741 32.396 1.00 56.69 100 GLN A C 1
ATOM 758 O O . GLN A 1 100 ? -3.114 10.203 32.207 1.00 56.69 100 GLN A O 1
ATOM 763 N N . ALA A 1 101 ? -5.191 10.434 33.013 1.00 51.09 101 ALA A N 1
ATOM 764 C CA . ALA A 1 101 ? -4.963 11.709 33.682 1.00 51.09 101 ALA A CA 1
ATOM 765 C C . ALA A 1 101 ? -5.754 11.740 34.997 1.00 51.09 101 ALA A C 1
ATOM 767 O O . ALA A 1 101 ? -6.746 12.451 35.103 1.00 51.09 101 ALA A O 1
ATOM 768 N N . GLU A 1 102 ? -5.329 10.916 35.954 1.00 44.44 102 GLU A N 1
ATOM 769 C CA . GLU A 1 102 ? -5.522 11.129 37.395 1.00 44.44 102 GLU A CA 1
ATOM 770 C C . GLU A 1 102 ? -4.207 10.799 38.105 1.00 44.44 102 GLU A C 1
ATOM 772 O O . GLU A 1 102 ? -3.577 9.785 37.717 1.00 44.44 102 GLU A O 1
#

Radius of gyration: 19.3 Å; chains: 1; bounding box: 39×50×56 Å

Sequence (102 aa):
MKRLSWFASVIALALGMGTASMLHGDRPVTAKDNVAQTANGAFRDGLYLGRLAAERGIAPRVARGRWATAEDRASFTAGYERGYKELLASRAISDKPVRQAE

pLDDT: mean 76.62, std 18.9, range [44.16, 96.56]